Protein AF-A0A9E4KFF4-F1 (afdb_monomer_lite)

pLDDT: mean 91.68, std 7.03, range [52.53, 97.19]

Foldseek 3Di:
DCVVVLVCWCPDPVCVVVVVVAPAKDFDDWDDDPQKIKTWIAHPVQDDPPADRQFIWIWMDHNHDTFIWGAHGPDDDRIDGD

Radius of gyration: 12.08 Å; chains: 1; bounding box: 30×26×32 Å

Secondary structure (DSSP, 8-state):
--HHHHHHHHH-GGGHHHHHH-SSEEEEEEEEETTEEEEEEEEGGG--TTS--S--EEEEEETTEEEEEEEPTT-SS-EEE-

Structure (mmCIF, N/CA/C/O backbone):
data_AF-A0A9E4KFF4-F1
#
_entry.id   AF-A0A9E4KFF4-F1
#
loop_
_atom_site.group_PDB
_atom_site.id
_atom_site.type_symbol
_atom_site.label_atom_id
_atom_site.label_alt_id
_atom_site.label_comp_id
_atom_site.label_asym_id
_atom_site.label_entity_id
_atom_site.label_seq_id
_atom_site.pdbx_PDB_ins_code
_atom_site.Cartn_x
_atom_site.Cartn_y
_atom_site.Cartn_z
_atom_site.occupancy
_atom_site.B_iso_or_equiv
_atom_site.auth_seq_id
_atom_site.auth_comp_id
_atom_site.auth_asym_id
_atom_site.auth_atom_id
_atom_site.pdbx_PDB_model_num
ATOM 1 N N . PRO A 1 1 ? -4.553 -14.703 13.610 1.00 52.53 1 PRO A N 1
ATOM 2 C CA . PRO A 1 1 ? -5.250 -14.530 12.312 1.00 52.53 1 PRO A CA 1
ATOM 3 C C . PRO A 1 1 ? -5.138 -13.079 11.800 1.00 52.53 1 PRO A C 1
ATOM 5 O O . PRO A 1 1 ? -5.887 -12.216 12.235 1.00 52.53 1 PRO A O 1
ATOM 8 N N . GLN A 1 2 ? -4.161 -12.795 10.931 1.00 62.88 2 GLN A N 1
ATOM 9 C CA . GLN A 1 2 ? -3.923 -11.451 10.361 1.00 62.88 2 GLN A CA 1
ATOM 10 C C . GLN A 1 2 ? -4.737 -11.172 9.082 1.00 62.88 2 GLN A C 1
ATOM 12 O O . GLN A 1 2 ? -4.907 -10.018 8.701 1.00 62.88 2 GLN A O 1
ATOM 17 N N . ILE A 1 3 ? -5.289 -12.219 8.460 1.00 71.38 3 ILE A N 1
ATOM 18 C CA . ILE A 1 3 ? -6.104 -12.156 7.235 1.00 71.38 3 ILE A CA 1
ATOM 19 C C . ILE A 1 3 ? -7.273 -11.153 7.346 1.00 71.38 3 ILE A C 1
ATOM 21 O O . ILE A 1 3 ? -7.392 -10.314 6.454 1.00 71.38 3 ILE A O 1
ATOM 25 N N . PRO A 1 4 ? -8.052 -11.107 8.452 1.00 85.00 4 PRO A N 1
ATOM 26 C CA . PRO A 1 4 ? -9.162 -10.159 8.570 1.00 85.00 4 PRO A CA 1
ATOM 27 C C . PRO A 1 4 ? -8.713 -8.691 8.534 1.00 85.00 4 PRO A C 1
ATOM 29 O O . PRO A 1 4 ? -9.432 -7.832 8.031 1.00 85.00 4 PRO A O 1
ATOM 32 N N . LEU A 1 5 ? -7.515 -8.382 9.051 1.00 89.50 5 LEU A N 1
ATOM 33 C CA . LEU A 1 5 ? -6.974 -7.018 9.060 1.00 89.50 5 LEU A CA 1
ATOM 34 C C . LEU A 1 5 ? -6.530 -6.582 7.667 1.00 89.50 5 LEU A C 1
ATOM 36 O O . LEU A 1 5 ? -6.769 -5.439 7.286 1.00 89.50 5 LEU A O 1
ATOM 40 N N . VAL A 1 6 ? -5.913 -7.492 6.909 1.00 93.31 6 VAL A N 1
ATOM 41 C CA . VAL A 1 6 ? -5.502 -7.223 5.528 1.00 93.31 6 VAL A CA 1
ATOM 42 C C . VAL A 1 6 ? -6.725 -6.971 4.654 1.00 93.31 6 VAL A C 1
ATOM 44 O O . VAL A 1 6 ? -6.748 -5.987 3.922 1.00 93.31 6 VAL A O 1
ATOM 47 N N . GLU A 1 7 ? -7.758 -7.804 4.771 1.00 93.31 7 GLU A N 1
ATOM 48 C CA . GLU A 1 7 ? -9.012 -7.627 4.033 1.00 93.31 7 GLU A CA 1
ATOM 49 C C . GLU A 1 7 ? -9.728 -6.329 4.420 1.00 93.31 7 GLU A C 1
ATOM 51 O O . GLU A 1 7 ? -10.138 -5.575 3.539 1.00 93.31 7 GLU A O 1
ATOM 56 N N . THR A 1 8 ? -9.808 -6.016 5.719 1.00 93.56 8 THR A N 1
ATOM 57 C CA . THR A 1 8 ? -10.404 -4.760 6.210 1.00 93.56 8 THR A CA 1
ATOM 58 C C . THR A 1 8 ? -9.667 -3.542 5.650 1.00 93.56 8 THR A C 1
ATOM 60 O O . THR A 1 8 ? -10.294 -2.630 5.114 1.00 93.56 8 THR A O 1
ATOM 63 N N . ALA A 1 9 ? -8.332 -3.534 5.725 1.00 94.69 9 ALA A N 1
ATOM 64 C CA . ALA A 1 9 ? -7.511 -2.465 5.167 1.00 94.69 9 ALA A CA 1
ATOM 65 C C . ALA A 1 9 ? -7.679 -2.357 3.645 1.00 94.69 9 ALA A C 1
ATOM 67 O O . ALA A 1 9 ? -7.810 -1.255 3.114 1.00 94.69 9 ALA A O 1
ATOM 68 N N . TRP A 1 10 ? -7.698 -3.495 2.945 1.00 95.56 10 TRP A N 1
ATOM 69 C CA . TRP A 1 10 ? -7.841 -3.537 1.495 1.00 95.56 10 TRP A CA 1
ATOM 70 C C . TRP A 1 10 ? -9.188 -2.985 1.041 1.00 95.56 10 TRP A C 1
ATOM 72 O O . TRP A 1 10 ? -9.217 -2.212 0.089 1.00 95.56 10 TRP A O 1
ATOM 82 N N . GLN A 1 11 ? -10.285 -3.336 1.718 1.00 95.88 11 GLN A N 1
ATOM 83 C CA . GLN A 1 11 ? -11.640 -2.922 1.341 1.00 95.88 11 GLN A CA 1
ATOM 84 C C . GLN A 1 11 ? -12.006 -1.502 1.793 1.00 95.88 11 GLN A C 1
ATOM 86 O O . GLN A 1 11 ? -12.971 -0.942 1.279 1.00 95.88 11 GLN A O 1
ATOM 91 N N . HIS A 1 12 ? -11.217 -0.875 2.670 1.00 95.62 12 HIS A N 1
ATOM 92 C CA . HIS A 1 12 ? -11.506 0.457 3.202 1.00 95.62 12 HIS A CA 1
ATOM 93 C C . HIS A 1 12 ? -11.713 1.518 2.105 1.00 95.62 12 HIS A C 1
ATOM 95 O O . HIS A 1 12 ? -10.943 1.592 1.142 1.00 95.62 12 HIS A O 1
ATOM 101 N N . ASP A 1 13 ? -12.718 2.381 2.255 1.00 95.50 13 ASP A N 1
ATOM 102 C CA . ASP A 1 13 ? -13.134 3.332 1.212 1.00 95.50 13 ASP A CA 1
ATOM 103 C C . ASP A 1 13 ? -12.045 4.339 0.835 1.00 95.50 13 ASP A C 1
ATOM 105 O O . ASP A 1 13 ? -11.878 4.671 -0.338 1.00 95.50 13 ASP A O 1
ATOM 109 N N . GLN A 1 14 ? -11.227 4.769 1.799 1.00 95.19 14 GLN A N 1
ATOM 110 C CA . GLN A 1 14 ? -10.099 5.669 1.520 1.00 95.19 14 GLN A CA 1
ATOM 111 C C . GLN A 1 14 ? -9.096 5.070 0.517 1.00 95.19 14 GLN A C 1
ATOM 113 O O . GLN A 1 14 ? -8.467 5.808 -0.241 1.00 95.19 14 GLN A O 1
ATOM 118 N N . LEU A 1 15 ? -8.986 3.738 0.449 1.00 95.38 15 LEU A N 1
ATOM 119 C CA . LEU A 1 15 ? -8.088 3.038 -0.470 1.00 95.38 15 LEU A CA 1
ATOM 120 C C . LEU A 1 15 ? -8.704 2.819 -1.867 1.00 95.38 15 LEU A C 1
ATOM 122 O O . LEU A 1 15 ? -8.016 2.348 -2.773 1.00 95.38 15 LEU A O 1
ATOM 126 N N . HIS A 1 16 ? -9.969 3.197 -2.089 1.00 95.62 16 HIS A N 1
ATOM 127 C CA . HIS A 1 16 ? -10.702 2.960 -3.339 1.00 95.62 16 HIS A CA 1
ATOM 128 C C . HIS A 1 16 ? -9.945 3.434 -4.589 1.00 95.62 16 HIS A C 1
ATOM 130 O O . HIS A 1 16 ? -9.808 2.683 -5.553 1.00 95.62 16 HIS A O 1
ATOM 136 N N . LYS A 1 17 ? -9.376 4.648 -4.566 1.00 94.88 17 LYS A N 1
ATOM 137 C CA . LYS A 1 17 ? -8.613 5.182 -5.712 1.00 94.88 17 LYS A CA 1
ATOM 138 C C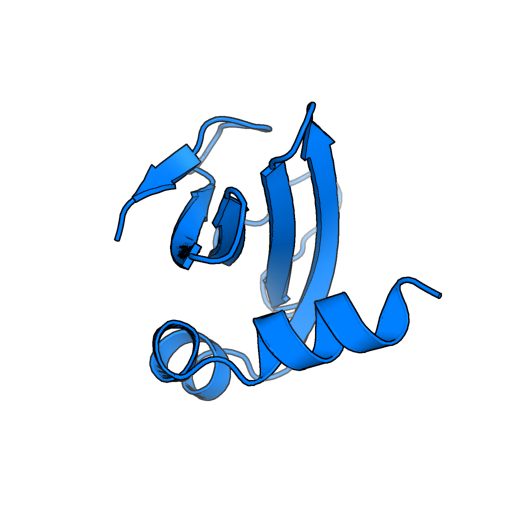 . LYS A 1 17 ? -7.378 4.338 -6.035 1.00 94.88 17 LYS A C 1
ATOM 140 O O . LYS A 1 17 ? -7.044 4.165 -7.203 1.00 94.88 17 LYS A O 1
ATOM 145 N N . PHE A 1 18 ? -6.709 3.797 -5.015 1.00 95.31 18 PHE A N 1
ATOM 146 C CA . PHE A 1 18 ? -5.585 2.888 -5.224 1.00 95.31 18 PHE A CA 1
ATOM 147 C C . PHE A 1 18 ? -6.059 1.545 -5.791 1.00 95.31 18 PHE A C 1
ATOM 149 O O . PHE A 1 18 ? -5.441 1.049 -6.728 1.00 95.31 18 PHE A O 1
ATOM 156 N N . ARG A 1 19 ? -7.185 1.000 -5.305 1.00 95.50 19 ARG A N 1
ATOM 157 C CA . ARG A 1 19 ? -7.782 -0.224 -5.870 1.00 95.50 19 ARG A CA 1
ATOM 158 C C . ARG A 1 19 ? -8.140 -0.076 -7.349 1.00 95.50 19 ARG A C 1
ATOM 160 O O . ARG A 1 19 ? -7.918 -1.003 -8.111 1.00 95.50 19 ARG A O 1
ATOM 167 N N . GLN A 1 20 ? -8.654 1.084 -7.760 1.00 96.38 20 GLN A N 1
ATOM 168 C CA . GLN A 1 20 ? -8.941 1.373 -9.171 1.00 96.38 20 GLN A CA 1
ATOM 169 C C . GLN A 1 20 ? -7.671 1.529 -10.017 1.00 96.38 20 GLN A C 1
ATOM 171 O O . GLN A 1 20 ? -7.659 1.177 -11.193 1.00 96.38 20 GLN A O 1
ATOM 176 N N . PHE A 1 21 ? -6.608 2.082 -9.431 1.00 94.94 21 PHE A N 1
ATOM 177 C CA . PHE A 1 21 ? -5.319 2.241 -10.098 1.00 94.94 21 PHE A CA 1
ATOM 178 C C . PHE A 1 21 ? -4.590 0.903 -10.289 1.00 94.94 21 PHE A C 1
ATOM 180 O O . PHE A 1 21 ? -3.969 0.686 -11.335 1.00 94.94 21 PHE A O 1
ATOM 187 N N . ALA A 1 22 ? -4.630 0.030 -9.279 1.00 96.00 22 ALA A N 1
ATOM 188 C CA . ALA A 1 22 ? -3.845 -1.193 -9.234 1.00 96.00 22 ALA A CA 1
ATOM 189 C C . ALA A 1 22 ? -4.469 -2.311 -10.085 1.00 96.00 22 ALA A C 1
ATOM 191 O O . ALA A 1 22 ? -5.606 -2.712 -9.864 1.00 96.00 22 ALA A O 1
ATOM 192 N N . HIS A 1 23 ? -3.702 -2.853 -11.030 1.00 96.56 23 HIS A N 1
ATOM 193 C CA . HIS A 1 23 ? -4.134 -3.972 -11.872 1.00 96.56 23 HIS A CA 1
ATOM 194 C C . HIS A 1 23 ? -3.689 -5.319 -11.293 1.00 96.56 23 HIS A C 1
ATOM 196 O O . HIS A 1 23 ? -4.424 -6.298 -11.361 1.00 96.56 23 HIS A O 1
ATOM 202 N N . PHE A 1 24 ? -2.507 -5.351 -10.668 1.00 96.62 24 PHE A N 1
ATOM 203 C CA . PHE A 1 24 ? -1.986 -6.521 -9.960 1.00 96.62 24 PHE A CA 1
ATOM 204 C C . PHE A 1 24 ? -1.634 -6.149 -8.511 1.00 96.62 24 PHE A C 1
ATOM 206 O O . PHE A 1 24 ? -0.448 -6.051 -8.173 1.00 96.62 24 PHE A O 1
ATOM 213 N N . PRO A 1 25 ? -2.641 -5.861 -7.662 1.00 96.00 25 PRO A N 1
ATOM 214 C CA . PRO A 1 25 ? -2.403 -5.476 -6.280 1.00 96.00 25 PRO A CA 1
ATOM 215 C C . PRO A 1 25 ? -1.841 -6.647 -5.475 1.00 96.00 25 PRO A C 1
ATOM 217 O O . PRO A 1 25 ? -2.334 -7.771 -5.551 1.00 96.00 25 PRO A O 1
ATOM 220 N N . ILE A 1 26 ? -0.833 -6.360 -4.661 1.00 95.75 26 ILE A N 1
ATOM 221 C CA . ILE A 1 26 ? -0.249 -7.308 -3.717 1.00 95.75 26 ILE A CA 1
ATOM 222 C C . ILE A 1 26 ? -0.086 -6.671 -2.345 1.00 95.75 26 ILE A C 1
ATOM 224 O O . ILE A 1 26 ? 0.107 -5.457 -2.214 1.00 95.75 26 ILE A O 1
ATOM 228 N N . LEU A 1 27 ? -0.110 -7.514 -1.315 1.00 95.94 27 LEU A N 1
ATOM 229 C CA . LEU A 1 27 ? 0.364 -7.130 0.005 1.00 95.94 27 LEU A CA 1
ATOM 230 C C . LEU A 1 27 ? 1.880 -6.915 -0.070 1.00 95.94 27 LEU A C 1
ATOM 232 O O . LEU A 1 27 ? 2.625 -7.821 -0.434 1.00 95.94 27 LEU A O 1
ATOM 236 N N . TYR A 1 28 ? 2.328 -5.709 0.259 1.00 94.88 28 TYR A N 1
ATOM 237 C CA . TYR A 1 28 ? 3.742 -5.343 0.247 1.00 94.88 28 TYR A CA 1
ATOM 238 C C . TYR A 1 28 ? 4.407 -5.630 1.591 1.00 94.88 28 TYR A C 1
ATOM 240 O O . TYR A 1 28 ? 5.466 -6.249 1.649 1.00 94.88 28 TYR A O 1
ATOM 248 N N . ARG A 1 29 ? 3.803 -5.137 2.676 1.00 93.44 29 ARG A N 1
ATOM 249 C CA . ARG A 1 29 ? 4.358 -5.237 4.028 1.00 93.44 29 ARG A CA 1
ATOM 250 C C . ARG A 1 29 ? 3.274 -4.990 5.067 1.00 93.44 29 ARG A C 1
ATOM 252 O O . ARG A 1 29 ? 2.318 -4.262 4.808 1.00 93.44 29 ARG A O 1
ATOM 259 N N . MET A 1 30 ? 3.468 -5.549 6.252 1.00 94.31 30 MET A N 1
ATOM 260 C CA . MET A 1 30 ? 2.701 -5.216 7.444 1.00 94.31 30 MET A CA 1
ATOM 261 C C . MET A 1 30 ? 3.659 -4.705 8.512 1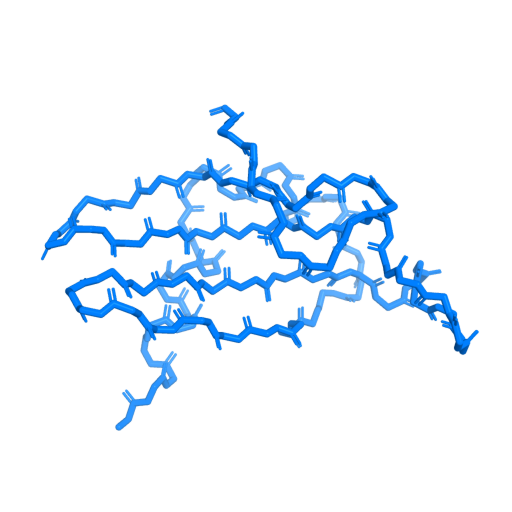.00 94.31 30 MET A C 1
ATOM 263 O O . MET A 1 30 ? 4.632 -5.385 8.827 1.00 94.31 30 MET A O 1
ATOM 267 N N . ASP A 1 31 ? 3.376 -3.523 9.048 1.00 92.62 31 ASP A N 1
ATOM 268 C CA . ASP A 1 31 ? 4.130 -2.939 10.153 1.00 92.62 31 ASP A CA 1
ATOM 269 C C . ASP A 1 31 ? 3.220 -2.906 11.387 1.00 92.62 31 ASP A C 1
ATOM 271 O O . ASP A 1 31 ? 2.088 -2.433 11.303 1.00 92.62 31 ASP A O 1
ATOM 275 N N . SER A 1 32 ? 3.707 -3.384 12.530 1.00 89.56 32 SER A N 1
ATOM 276 C CA . SER A 1 32 ? 3.002 -3.303 13.815 1.00 89.56 32 SER A CA 1
ATOM 277 C C . SER A 1 32 ? 3.923 -2.646 14.835 1.00 89.56 32 SER A C 1
ATOM 279 O O . SER A 1 32 ? 5.042 -3.116 15.042 1.00 89.56 32 SER A O 1
ATOM 281 N N . HIS A 1 33 ? 3.476 -1.549 15.446 1.00 85.56 33 HIS A N 1
ATOM 282 C CA . HIS A 1 33 ? 4.249 -0.810 16.439 1.00 85.56 33 HIS A CA 1
ATOM 283 C C . HIS A 1 33 ? 3.334 -0.305 17.559 1.00 85.56 33 HIS A C 1
ATOM 285 O O . HIS A 1 33 ? 2.536 0.608 17.357 1.00 85.56 33 HIS A O 1
ATOM 291 N N . GLY A 1 34 ? 3.457 -0.896 18.751 1.00 86.12 34 GLY A N 1
ATOM 292 C CA . GLY A 1 34 ? 2.514 -0.650 19.844 1.00 86.12 34 GLY A CA 1
ATOM 293 C C . GLY A 1 34 ? 1.091 -1.034 19.430 1.00 86.12 34 GLY A C 1
ATOM 294 O O . GLY A 1 34 ? 0.877 -2.131 18.915 1.00 86.12 34 GLY A O 1
ATOM 295 N N . ASP A 1 35 ? 0.151 -0.107 19.607 1.00 85.38 35 ASP A N 1
ATOM 296 C CA . ASP A 1 35 ? -1.259 -0.277 19.226 1.00 85.38 35 ASP A CA 1
ATOM 297 C C . ASP A 1 35 ? -1.544 0.060 17.753 1.00 85.38 35 ASP A C 1
ATOM 299 O O . ASP A 1 35 ? -2.671 -0.105 17.276 1.00 85.38 35 ASP A O 1
ATOM 303 N N . GLU A 1 36 ? -0.529 0.507 17.009 1.00 90.38 36 GLU A N 1
ATOM 304 C CA . GLU A 1 36 ? -0.669 0.877 15.609 1.00 90.38 36 GLU A CA 1
ATOM 305 C C . GLU A 1 36 ? -0.342 -0.305 14.687 1.00 90.38 36 GLU A C 1
ATOM 307 O O . GLU A 1 36 ? 0.694 -0.965 14.812 1.00 90.38 36 GLU A O 1
ATOM 312 N N . THR A 1 37 ? -1.213 -0.566 13.711 1.00 93.31 37 THR A N 1
ATOM 313 C CA . THR A 1 37 ? -0.970 -1.555 12.649 1.00 93.31 37 THR A CA 1
ATOM 314 C C . THR A 1 37 ? -1.156 -0.930 11.275 1.00 93.31 37 THR A C 1
ATOM 316 O O . THR A 1 37 ? -2.248 -0.476 10.948 1.00 93.31 37 THR A O 1
ATOM 319 N N . CYS A 1 38 ? -0.120 -0.966 10.441 1.00 94.62 38 CYS A N 1
ATOM 320 C CA . CYS A 1 38 ? -0.154 -0.503 9.058 1.00 94.62 38 CYS A CA 1
ATOM 321 C C . CYS A 1 38 ? -0.081 -1.670 8.078 1.00 94.62 38 CYS A C 1
ATOM 323 O O . CYS A 1 38 ? 0.833 -2.495 8.134 1.00 94.62 38 CYS A O 1
ATOM 325 N N . ILE A 1 39 ? -1.016 -1.700 7.133 1.00 96.00 39 ILE A N 1
ATOM 326 C CA . ILE A 1 39 ? -1.058 -2.671 6.042 1.00 96.00 39 ILE A CA 1
ATOM 327 C C . ILE A 1 39 ? -0.749 -1.939 4.742 1.00 96.00 39 ILE A C 1
ATOM 329 O O . ILE A 1 39 ? -1.500 -1.050 4.337 1.00 96.00 39 ILE A O 1
ATOM 333 N N . TRP A 1 40 ? 0.348 -2.312 4.087 1.00 96.56 40 TRP A N 1
ATOM 334 C CA . TRP A 1 40 ? 0.823 -1.677 2.863 1.0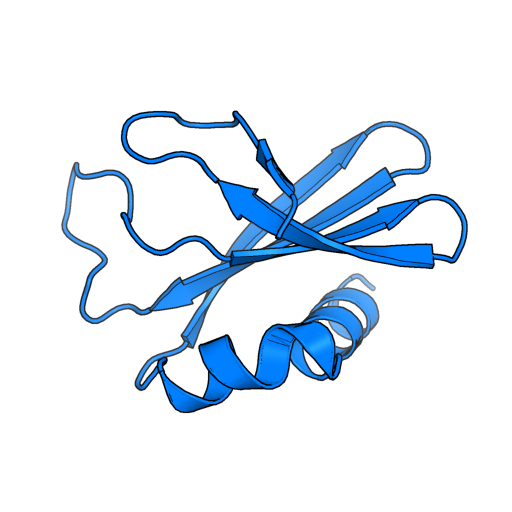0 96.56 40 TRP A CA 1
ATOM 335 C C . TRP A 1 40 ? 0.576 -2.557 1.650 1.00 96.56 40 TRP A C 1
ATOM 337 O O . TRP A 1 40 ? 0.894 -3.745 1.650 1.00 96.56 40 TRP A O 1
ATOM 347 N N . PHE A 1 41 ? 0.117 -1.932 0.577 1.00 97.19 41 PHE A N 1
ATOM 348 C CA . PHE A 1 41 ? -0.132 -2.542 -0.715 1.00 97.19 41 PHE A CA 1
ATOM 349 C C . PHE A 1 41 ? 0.710 -1.870 -1.796 1.00 97.19 41 PHE A C 1
ATOM 351 O O . PHE A 1 41 ? 1.036 -0.680 -1.726 1.00 97.19 41 PHE A O 1
ATOM 358 N N . THR A 1 42 ? 1.058 -2.645 -2.816 1.00 97.19 42 THR A N 1
ATOM 359 C CA . THR A 1 42 ? 1.699 -2.146 -4.034 1.00 97.19 42 THR A CA 1
ATOM 360 C C . THR A 1 42 ? 1.148 -2.871 -5.260 1.00 97.19 42 THR A C 1
ATOM 362 O O . THR A 1 42 ? 0.333 -3.781 -5.126 1.00 97.19 42 THR A O 1
ATOM 365 N N . ASP A 1 43 ? 1.551 -2.442 -6.451 1.00 96.62 43 ASP A N 1
ATOM 366 C CA . ASP A 1 43 ? 1.170 -3.070 -7.716 1.00 96.62 43 ASP A CA 1
ATOM 367 C C . ASP A 1 43 ? 2.407 -3.717 -8.355 1.00 96.62 43 ASP A C 1
ATOM 369 O O . ASP A 1 43 ? 3.456 -3.077 -8.512 1.00 96.62 43 ASP A O 1
ATOM 373 N N . LEU A 1 44 ? 2.283 -4.994 -8.727 1.00 95.81 44 LEU A N 1
ATOM 374 C CA . LEU A 1 44 ? 3.370 -5.772 -9.322 1.00 95.81 44 LEU A CA 1
ATOM 375 C C . LEU A 1 44 ? 3.904 -5.179 -10.631 1.00 95.81 44 LEU A C 1
ATOM 37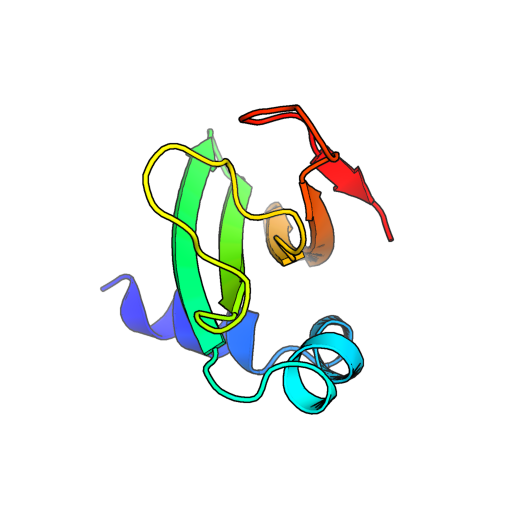7 O O . LEU A 1 44 ? 5.093 -5.324 -10.895 1.00 95.81 44 LEU A O 1
ATOM 381 N N . ARG A 1 45 ? 3.093 -4.450 -11.414 1.00 95.69 45 ARG A N 1
ATOM 382 C CA . ARG A 1 45 ? 3.542 -3.786 -12.659 1.00 95.69 45 ARG A CA 1
ATOM 383 C C . ARG A 1 45 ? 4.698 -2.816 -12.428 1.00 95.69 45 ARG A C 1
ATOM 385 O O . ARG A 1 45 ? 5.461 -2.547 -13.350 1.00 95.69 45 ARG A O 1
ATOM 392 N N . TYR A 1 46 ? 4.809 -2.278 -11.214 1.00 93.50 46 TYR A N 1
ATOM 393 C CA . TYR A 1 46 ? 5.830 -1.302 -10.827 1.00 93.50 46 TYR A CA 1
ATOM 394 C C . TYR A 1 46 ? 6.827 -1.859 -9.803 1.00 93.50 46 TYR A C 1
ATOM 396 O O . TYR A 1 46 ? 7.614 -1.102 -9.232 1.00 93.50 46 TYR A O 1
ATOM 404 N N . THR A 1 47 ? 6.789 -3.169 -9.553 1.00 93.38 47 THR A N 1
ATOM 405 C CA . THR A 1 47 ? 7.730 -3.852 -8.666 1.00 93.38 47 THR A CA 1
ATOM 406 C C . THR A 1 47 ? 8.853 -4.436 -9.512 1.00 93.38 47 THR A C 1
ATOM 408 O O . THR A 1 47 ? 8.673 -5.435 -10.200 1.00 93.38 47 THR A O 1
ATOM 411 N N . LEU A 1 48 ? 10.016 -3.786 -9.477 1.00 91.88 48 LEU A N 1
ATOM 412 C CA . LEU A 1 48 ? 11.204 -4.209 -10.214 1.00 91.88 48 LEU A CA 1
ATOM 413 C C . LEU A 1 48 ? 12.252 -4.780 -9.250 1.00 91.88 48 LEU A C 1
ATOM 415 O O . LEU A 1 48 ? 12.375 -4.279 -8.128 1.00 91.88 48 LEU A O 1
ATOM 419 N N . PRO A 1 49 ? 13.036 -5.787 -9.674 1.00 91.69 49 PRO A N 1
ATOM 420 C CA . PRO A 1 49 ? 14.146 -6.294 -8.879 1.00 91.69 49 PRO A CA 1
ATOM 421 C C . PRO A 1 49 ? 15.075 -5.164 -8.422 1.00 91.69 49 PRO A C 1
ATOM 423 O O . PRO A 1 49 ? 15.401 -4.266 -9.197 1.00 91.69 49 PRO A O 1
ATOM 426 N N . TYR A 1 50 ? 15.497 -5.222 -7.157 1.00 89.12 50 TYR A N 1
ATOM 427 C CA . TYR A 1 50 ? 16.433 -4.278 -6.525 1.00 89.12 50 TYR A CA 1
ATOM 428 C C . TYR A 1 50 ? 15.942 -2.827 -6.378 1.00 89.12 50 TYR A C 1
ATOM 430 O O . TYR A 1 50 ? 16.662 -2.000 -5.820 1.00 89.12 50 TYR A O 1
ATOM 438 N N . LEU A 1 51 ? 14.718 -2.506 -6.811 1.00 91.12 51 LEU A N 1
ATOM 439 C CA . LEU A 1 51 ? 14.130 -1.179 -6.657 1.00 91.12 51 LEU A CA 1
ATOM 440 C C . LEU A 1 51 ? 13.016 -1.185 -5.616 1.00 91.12 51 LEU A C 1
ATOM 442 O O . LEU A 1 51 ? 12.192 -2.092 -5.529 1.00 91.12 51 LEU A O 1
ATOM 446 N N . THR A 1 52 ? 12.967 -0.113 -4.830 1.00 91.56 52 THR A N 1
ATOM 447 C CA . THR A 1 52 ? 11.867 0.107 -3.895 1.00 91.56 52 THR A CA 1
ATOM 448 C C . THR A 1 52 ? 10.606 0.496 -4.678 1.00 91.56 52 THR A C 1
ATOM 450 O O . THR A 1 52 ? 10.658 1.494 -5.403 1.00 91.56 52 THR A O 1
ATOM 453 N N . PRO A 1 53 ? 9.466 -0.211 -4.523 1.00 92.88 53 PRO A N 1
ATOM 454 C CA . PRO A 1 53 ? 8.259 0.101 -5.281 1.00 92.88 53 PRO A CA 1
ATOM 455 C C . PRO A 1 53 ? 7.804 1.554 -5.051 1.00 92.88 53 PRO A C 1
ATOM 457 O O . PRO A 1 53 ? 7.642 1.981 -3.904 1.00 92.88 53 PRO A O 1
ATOM 460 N N . PRO A 1 54 ? 7.587 2.354 -6.106 1.00 91.19 54 PRO A N 1
ATOM 461 C CA . PRO A 1 54 ? 7.286 3.777 -5.948 1.00 91.19 54 PRO A CA 1
ATOM 462 C C . PRO A 1 54 ? 5.848 4.042 -5.478 1.00 91.19 54 PRO A C 1
ATOM 464 O O . PRO A 1 54 ? 5.577 5.097 -4.902 1.00 91.19 54 PRO A O 1
ATOM 467 N N . PHE A 1 55 ? 4.933 3.096 -5.710 1.00 93.50 55 PHE A N 1
ATOM 468 C CA . PHE A 1 55 ? 3.516 3.193 -5.361 1.00 93.50 55 PHE A CA 1
ATOM 469 C C . PHE A 1 55 ? 3.203 2.243 -4.210 1.00 93.50 55 PHE A C 1
ATOM 471 O O . PHE A 1 55 ? 2.808 1.097 -4.420 1.00 93.50 55 PHE A O 1
ATOM 478 N N . ARG A 1 56 ? 3.424 2.717 -2.985 1.00 95.69 56 ARG A N 1
ATOM 479 C CA . ARG A 1 56 ? 3.146 1.974 -1.752 1.00 95.69 56 ARG A CA 1
ATOM 480 C C . ARG A 1 56 ? 2.130 2.755 -0.938 1.00 95.69 56 ARG A C 1
ATOM 482 O O . ARG A 1 56 ? 2.471 3.787 -0.360 1.00 95.69 56 ARG A O 1
ATOM 489 N N . TYR A 1 57 ? 0.896 2.273 -0.942 1.00 96.75 57 TYR A N 1
ATOM 490 C CA . TYR A 1 57 ? -0.240 2.881 -0.257 1.00 96.75 57 TYR A CA 1
ATOM 491 C C . TYR A 1 57 ? -0.757 1.905 0.777 1.00 96.75 57 TYR A C 1
ATOM 493 O O . TYR A 1 57 ? -0.734 0.698 0.558 1.00 96.75 57 TYR A O 1
ATOM 501 N N . GLY A 1 58 ? -1.196 2.412 1.912 1.00 96.19 58 GLY A N 1
ATOM 502 C CA . GLY A 1 58 ? -1.612 1.556 2.999 1.00 96.19 58 GLY A CA 1
ATOM 503 C C . GLY A 1 58 ? -2.563 2.242 3.942 1.00 96.19 58 GLY A C 1
ATOM 504 O O . GLY A 1 58 ? -2.720 3.462 3.923 1.00 96.19 58 GLY A O 1
ATOM 505 N N . MET A 1 59 ? -3.184 1.417 4.765 1.00 96.06 59 MET A N 1
ATOM 506 C CA . MET A 1 59 ? -4.061 1.851 5.834 1.00 96.06 59 MET A CA 1
ATOM 507 C C . MET A 1 59 ? -3.350 1.582 7.154 1.00 96.06 59 MET A C 1
ATOM 509 O O . MET A 1 59 ? -2.919 0.453 7.395 1.00 96.06 59 MET A O 1
ATOM 513 N N . CYS A 1 60 ? -3.217 2.607 7.987 1.00 94.44 60 CYS A N 1
ATOM 514 C CA . CYS A 1 60 ? -2.736 2.486 9.358 1.00 94.44 60 CYS A CA 1
ATOM 515 C C . CYS A 1 60 ? -3.927 2.579 10.304 1.00 94.44 60 CYS A C 1
ATOM 517 O O . CYS A 1 60 ? -4.745 3.487 10.168 1.00 94.44 60 CYS A O 1
ATOM 519 N N . ARG A 1 61 ? -4.043 1.624 11.224 1.00 92.75 61 ARG A N 1
ATOM 520 C CA . ARG A 1 61 ? -5.046 1.617 12.284 1.00 92.75 61 ARG A CA 1
ATOM 521 C C . ARG A 1 61 ? -4.390 2.016 13.591 1.00 92.75 61 ARG A C 1
ATOM 523 O O . ARG A 1 61 ? -3.508 1.287 14.034 1.00 92.75 61 ARG A O 1
ATOM 530 N N . ASP A 1 62 ? -4.861 3.095 14.200 1.00 89.56 62 ASP A N 1
ATOM 531 C CA . ASP A 1 62 ? -4.495 3.500 15.559 1.00 89.56 62 ASP A CA 1
ATOM 532 C C . ASP A 1 62 ? -5.714 3.359 16.474 1.00 89.56 62 ASP A C 1
ATOM 534 O O . ASP A 1 62 ? -6.732 4.010 16.235 1.00 89.56 62 ASP A O 1
ATOM 538 N N . GLN A 1 63 ? -5.617 2.462 17.463 1.00 79.38 63 GLN A N 1
ATOM 539 C CA . GLN A 1 63 ? -6.637 2.046 18.442 1.00 79.38 63 GLN A CA 1
ATOM 540 C C . GLN A 1 63 ? -7.973 1.539 17.859 1.00 79.38 63 GLN A C 1
ATOM 542 O O . GLN A 1 63 ? -8.413 0.457 18.234 1.00 79.38 63 GLN A O 1
ATOM 547 N N . GLN A 1 64 ? -8.583 2.239 16.904 1.00 80.38 64 GLN A N 1
ATOM 548 C CA . GLN A 1 64 ? -9.771 1.876 16.118 1.00 80.38 64 GLN A CA 1
ATOM 549 C C . GLN A 1 64 ? -9.899 2.680 14.810 1.00 80.38 64 GLN A C 1
ATOM 551 O O . GLN A 1 64 ? -10.672 2.290 13.934 1.00 80.38 64 GLN A O 1
ATOM 556 N N . GLU A 1 65 ? -9.162 3.781 14.651 1.00 89.69 65 GLU A N 1
ATOM 557 C CA . GL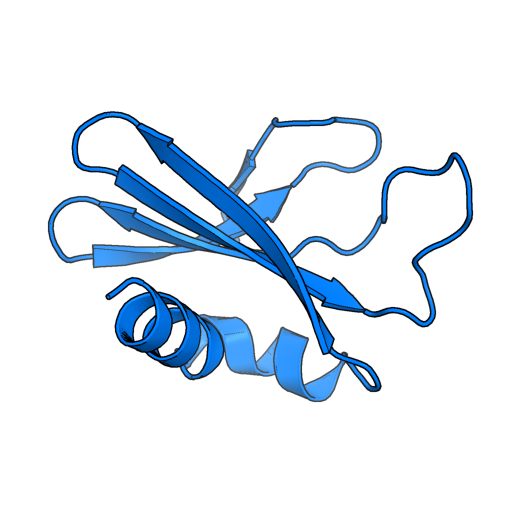U A 1 65 ? -9.303 4.683 13.513 1.00 89.69 65 GLU A CA 1
ATOM 558 C C . GLU A 1 65 ? -8.354 4.276 12.385 1.00 89.69 65 GLU A C 1
ATOM 560 O O . GLU A 1 65 ? -7.150 4.129 12.591 1.00 89.69 65 GLU A O 1
ATOM 565 N N . TRP A 1 66 ? -8.898 4.105 11.181 1.00 92.81 66 TRP A N 1
ATOM 566 C CA . TRP A 1 66 ? -8.116 3.833 9.983 1.00 92.81 66 TRP A CA 1
ATOM 567 C C . TRP A 1 66 ? -7.778 5.131 9.253 1.00 92.81 66 TRP A C 1
ATOM 569 O O . TRP A 1 66 ? -8.659 5.939 8.964 1.00 92.81 66 TRP A O 1
ATOM 579 N N . LYS A 1 67 ? -6.503 5.302 8.906 1.00 94.81 67 LYS A N 1
ATOM 580 C CA . LYS A 1 67 ? -5.999 6.440 8.134 1.00 94.81 67 LYS A CA 1
ATOM 581 C C . LYS A 1 67 ? -5.224 5.952 6.927 1.00 94.81 67 LYS A C 1
ATOM 583 O O . LYS A 1 67 ? -4.425 5.017 7.019 1.00 94.81 67 LYS A O 1
ATOM 588 N N . ILE A 1 68 ? -5.460 6.592 5.789 1.00 95.69 68 ILE A N 1
ATOM 589 C CA . ILE A 1 68 ? -4.702 6.333 4.573 1.00 95.69 68 ILE A CA 1
ATOM 590 C C . ILE A 1 68 ? -3.338 7.023 4.627 1.00 95.69 68 ILE A C 1
ATOM 592 O O . ILE A 1 68 ? -3.202 8.203 4.951 1.00 95.69 68 ILE A O 1
ATOM 596 N N . HIS A 1 69 ? -2.311 6.275 4.246 1.00 95.75 69 HIS A N 1
ATOM 597 C CA . HIS A 1 69 ? -0.955 6.769 4.104 1.00 95.75 69 HIS A CA 1
ATOM 598 C C . HIS A 1 69 ? -0.330 6.266 2.804 1.00 95.75 69 HIS A C 1
ATOM 600 O O . HIS A 1 69 ? -0.729 5.253 2.225 1.00 95.75 69 HIS A O 1
ATOM 606 N N . ARG A 1 70 ? 0.732 6.946 2.375 1.00 95.19 70 ARG A N 1
ATOM 607 C CA . ARG A 1 70 ? 1.720 6.400 1.443 1.00 95.19 70 ARG A CA 1
ATOM 608 C C . ARG A 1 70 ? 3.093 6.343 2.086 1.00 95.19 70 ARG A C 1
ATOM 610 O O . ARG A 1 70 ? 3.424 7.189 2.915 1.00 95.19 70 ARG A O 1
ATOM 617 N N . LEU A 1 71 ? 3.927 5.412 1.639 1.00 94.69 71 LEU A N 1
ATOM 618 C CA . LEU A 1 71 ? 5.361 5.493 1.906 1.00 94.69 71 LEU A CA 1
ATOM 619 C C . LEU A 1 71 ? 5.988 6.508 0.948 1.00 94.69 71 LEU A C 1
ATOM 621 O O . LEU A 1 71 ? 5.701 6.500 -0.255 1.00 94.69 71 LEU A O 1
ATOM 625 N N . LYS A 1 72 ? 6.835 7.400 1.470 1.00 92.62 72 LYS A N 1
ATOM 626 C CA . LYS A 1 72 ? 7.529 8.393 0.646 1.00 92.62 72 LYS A CA 1
ATOM 627 C C . LYS A 1 72 ? 8.399 7.694 -0.400 1.00 92.62 72 LYS A C 1
ATOM 629 O O . LYS A 1 72 ? 8.928 6.597 -0.209 1.00 92.62 72 LYS A O 1
ATOM 634 N N . ARG A 1 73 ? 8.514 8.330 -1.565 1.00 87.94 73 ARG A N 1
ATOM 635 C CA . ARG A 1 73 ? 9.387 7.839 -2.636 1.00 87.94 73 ARG A CA 1
ATOM 636 C C . ARG A 1 73 ? 10.833 7.908 -2.157 1.00 87.94 73 ARG A C 1
ATOM 638 O O . ARG A 1 73 ? 11.183 8.826 -1.426 1.00 87.94 73 ARG A O 1
ATOM 645 N N . PHE A 1 74 ? 11.641 6.936 -2.571 1.00 85.25 74 PHE A N 1
ATOM 646 C CA . PHE A 1 74 ? 13.056 6.820 -2.195 1.00 85.25 74 PHE A CA 1
ATOM 647 C C . PHE A 1 74 ? 13.327 6.590 -0.697 1.00 85.25 74 PHE A C 1
ATOM 649 O O . PHE A 1 74 ? 14.480 6.607 -0.284 1.00 85.25 74 PHE A O 1
ATOM 656 N N . THR A 1 75 ? 12.298 6.311 0.112 1.00 88.81 75 THR A N 1
ATOM 657 C CA . THR A 1 75 ? 12.458 5.908 1.517 1.00 88.81 75 THR A CA 1
ATOM 658 C C . THR A 1 75 ? 11.948 4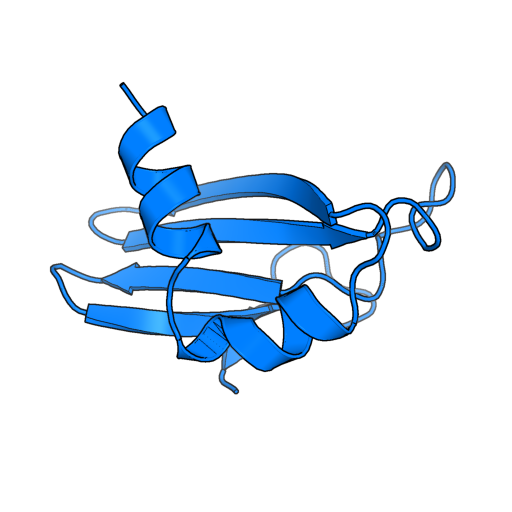.486 1.737 1.00 88.81 75 THR A C 1
ATOM 660 O O . THR A 1 75 ? 11.140 3.951 0.969 1.00 88.81 75 THR A O 1
ATOM 663 N N . THR A 1 76 ? 12.413 3.838 2.800 1.00 85.94 76 THR A N 1
ATOM 664 C CA . THR A 1 76 ? 12.009 2.467 3.147 1.00 85.94 76 THR A CA 1
ATOM 665 C C . THR A 1 76 ? 10.819 2.426 4.109 1.00 85.94 76 THR A C 1
ATOM 667 O O . THR A 1 76 ? 9.985 1.521 4.005 1.00 85.94 76 THR A O 1
ATOM 670 N N . ALA A 1 77 ? 10.706 3.412 5.005 1.00 86.56 77 ALA A N 1
ATOM 671 C CA . ALA A 1 77 ? 9.724 3.412 6.093 1.00 86.56 77 ALA A CA 1
ATOM 672 C C . ALA A 1 77 ? 9.027 4.760 6.345 1.00 86.56 77 ALA A C 1
ATOM 674 O O . ALA A 1 77 ? 8.069 4.806 7.113 1.00 86.56 77 ALA A O 1
ATOM 675 N N . GLU A 1 78 ? 9.466 5.856 5.719 1.00 91.69 78 GLU A N 1
ATOM 676 C CA . GLU A 1 78 ? 8.890 7.169 6.015 1.00 91.69 78 GLU A CA 1
ATOM 677 C C . GLU A 1 78 ? 7.475 7.288 5.439 1.00 91.69 78 GLU A C 1
ATOM 679 O O . GLU A 1 78 ? 7.258 7.094 4.240 1.00 91.69 78 GLU A O 1
ATOM 684 N N . ARG A 1 79 ? 6.513 7.614 6.303 1.00 92.62 79 ARG A N 1
ATOM 685 C CA . ARG A 1 79 ? 5.091 7.694 5.965 1.00 92.62 79 ARG A CA 1
ATOM 686 C C . ARG A 1 79 ? 4.696 9.124 5.611 1.00 92.62 79 ARG A C 1
ATOM 688 O O . ARG A 1 79 ? 5.269 10.097 6.092 1.00 92.62 79 ARG A O 1
ATOM 695 N N . GLN A 1 80 ? 3.675 9.245 4.779 1.00 92.88 80 GLN A N 1
ATOM 696 C CA . GLN A 1 80 ? 3.025 10.499 4.434 1.00 92.88 80 GLN A CA 1
ATOM 697 C C . GLN A 1 80 ? 1.510 10.285 4.463 1.00 92.88 80 GLN A C 1
ATOM 699 O O . GLN A 1 80 ? 1.012 9.398 3.772 1.00 92.88 80 GLN A O 1
ATOM 704 N N . ALA A 1 81 ? 0.796 11.083 5.258 1.00 92.00 81 ALA A N 1
ATOM 705 C CA . ALA A 1 81 ? -0.668 11.111 5.268 1.00 92.00 81 ALA A CA 1
ATOM 706 C C . ALA A 1 81 ? -1.226 11.657 3.940 1.00 92.00 81 ALA A C 1
ATOM 708 O O . ALA A 1 81 ? -0.544 12.435 3.257 1.00 92.00 81 ALA A O 1
ATOM 709 N N . LEU A 1 82 ? -2.431 11.216 3.573 1.00 87.44 82 LEU A N 1
ATOM 710 C CA . LEU A 1 82 ? -3.116 11.559 2.323 1.00 87.44 82 LEU A CA 1
ATOM 711 C C . LEU A 1 82 ? -4.508 12.136 2.558 1.00 87.44 82 LEU A C 1
ATOM 713 O O . LEU A 1 82 ? -5.139 11.747 3.562 1.00 87.44 82 LEU A O 1
#

Organism: NCBI:txid2792791

Sequence (82 aa):
PQIPLVETAWQHDQLHKFRQFAHFPILYRMDSHGDETCIWFTDLRYTLPYLTPPFRYGMCRDQQEWKIHRLKRFTTAERQAL